Protein AF-A0A7Y0GYQ5-F1 (afdb_monomer)

Foldseek 3Di:
DPWDADPNDTDDPVPDDPVRVVVVVVVVVVVVVVVVVVVVVVVVVVVVVVVVVVVVVVDPPPDDDDDDDDDDDDDDDD

Mean predicted aligned error: 11.97 Å

Radius of gyration: 25.39 Å; Cα contacts (8 Å, |Δi|>4): 20; chains: 1; bounding box: 54×31×71 Å

Structure (mmCIF, N/CA/C/O backbone):
data_AF-A0A7Y0GYQ5-F1
#
_entry.id   AF-A0A7Y0GYQ5-F1
#
loop_
_atom_site.group_PDB
_atom_site.id
_atom_site.type_symbol
_atom_site.label_atom_id
_atom_site.label_alt_id
_atom_site.label_comp_id
_atom_site.label_asym_id
_atom_site.label_entity_id
_atom_site.label_seq_id
_atom_site.pdbx_PDB_ins_code
_atom_site.Cartn_x
_atom_site.Cartn_y
_atom_site.Cartn_z
_atom_site.occupancy
_atom_site.B_iso_or_equiv
_atom_site.auth_seq_id
_atom_site.auth_comp_id
_atom_site.auth_asym_id
_atom_site.auth_atom_id
_atom_site.pdbx_PDB_model_num
ATOM 1 N N . MET A 1 1 ? -28.109 6.253 13.575 1.00 60.56 1 MET A N 1
ATOM 2 C CA . MET A 1 1 ? -27.846 4.849 13.228 1.00 60.56 1 MET A CA 1
ATOM 3 C C . MET A 1 1 ? -27.007 4.788 11.957 1.00 60.56 1 MET A C 1
ATOM 5 O O . MET A 1 1 ? -27.489 4.411 10.891 1.00 60.56 1 MET A O 1
ATOM 9 N N . THR A 1 2 ? -25.753 5.225 12.043 1.00 77.25 2 THR A N 1
ATOM 10 C CA . THR A 1 2 ? -24.772 4.955 10.984 1.00 77.25 2 THR A CA 1
ATOM 11 C C . THR A 1 2 ? -24.239 3.557 11.258 1.00 77.25 2 THR A C 1
ATOM 13 O O . THR A 1 2 ? -23.498 3.381 12.214 1.00 77.25 2 THR A O 1
ATOM 16 N N . THR A 1 3 ? -24.639 2.541 10.501 1.00 80.94 3 THR A N 1
ATOM 17 C CA . THR A 1 3 ? -24.122 1.184 10.714 1.00 80.94 3 THR A CA 1
ATOM 18 C C . THR A 1 3 ? -22.759 1.022 10.049 1.00 80.94 3 THR A C 1
ATOM 20 O O . THR A 1 3 ? -22.543 1.455 8.917 1.00 80.94 3 THR A O 1
ATOM 23 N N . ILE A 1 4 ? -21.814 0.425 10.771 1.00 83.25 4 ILE A N 1
ATOM 24 C CA . ILE A 1 4 ? -20.475 0.101 10.282 1.00 83.25 4 ILE A CA 1
ATOM 25 C C . ILE A 1 4 ? -20.237 -1.395 10.414 1.00 83.25 4 ILE A C 1
ATOM 27 O O . ILE A 1 4 ? -20.605 -2.019 11.408 1.00 83.25 4 ILE A O 1
ATOM 31 N N . THR A 1 5 ? -19.617 -1.980 9.398 1.00 83.00 5 THR A N 1
ATOM 32 C CA . THR A 1 5 ? -19.304 -3.405 9.388 1.00 83.00 5 THR A CA 1
ATOM 33 C C . THR A 1 5 ? -17.859 -3.604 9.824 1.00 83.00 5 THR A C 1
ATOM 35 O O . THR A 1 5 ? -16.944 -3.113 9.167 1.00 83.00 5 THR A O 1
ATOM 38 N N . ILE A 1 6 ? -17.656 -4.330 10.922 1.00 81.56 6 ILE A N 1
ATOM 39 C CA . ILE A 1 6 ? -16.334 -4.703 11.442 1.00 81.56 6 ILE A CA 1
ATOM 40 C C . ILE A 1 6 ? -16.297 -6.233 11.480 1.00 81.56 6 ILE A C 1
ATOM 42 O O . ILE A 1 6 ? -17.199 -6.851 12.045 1.00 81.56 6 ILE A O 1
ATOM 46 N N . ASP A 1 7 ? -15.313 -6.853 10.823 1.00 78.44 7 ASP A N 1
ATOM 47 C CA . ASP A 1 7 ? -15.177 -8.320 10.724 1.00 78.44 7 ASP A CA 1
ATOM 48 C C . ASP A 1 7 ? -16.456 -9.050 10.256 1.00 78.44 7 ASP A C 1
ATOM 50 O O . ASP A 1 7 ? -16.797 -10.140 10.719 1.00 78.44 7 ASP A O 1
ATOM 54 N N . GLY A 1 8 ? -17.207 -8.431 9.339 1.00 81.06 8 GLY A N 1
ATOM 55 C CA . GLY A 1 8 ? -18.442 -9.001 8.786 1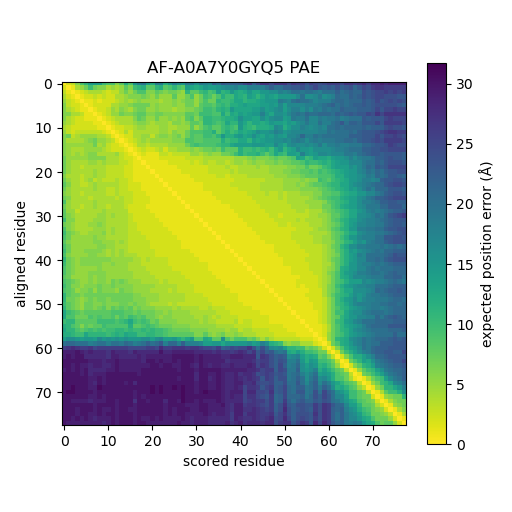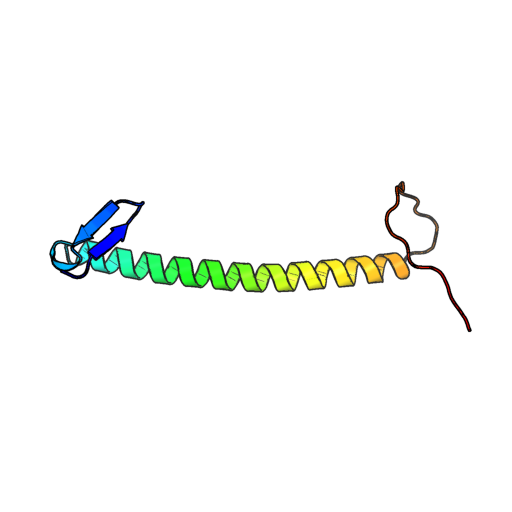.00 81.06 8 GLY A CA 1
ATOM 56 C C . GLY A 1 8 ? -19.661 -8.933 9.713 1.00 81.06 8 GLY A C 1
ATOM 57 O O . GLY A 1 8 ? -20.707 -9.482 9.369 1.00 81.06 8 GLY A O 1
ATOM 58 N N . LYS A 1 9 ? -19.560 -8.257 10.863 1.00 84.12 9 LYS A N 1
ATOM 59 C CA . LYS A 1 9 ? -20.693 -7.963 11.750 1.00 84.12 9 LYS A CA 1
ATOM 60 C C . LYS A 1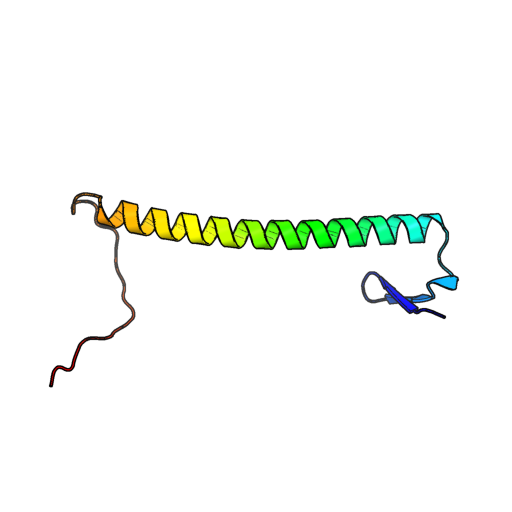 9 ? -21.063 -6.490 11.660 1.00 84.12 9 LYS A C 1
ATOM 62 O O . LYS A 1 9 ? -20.187 -5.629 11.658 1.00 84.12 9 LYS A O 1
ATOM 67 N N . GLU A 1 10 ? -22.358 -6.205 11.593 1.00 86.81 10 GLU A N 1
ATOM 68 C CA . GLU A 1 10 ? -22.867 -4.838 11.660 1.00 86.81 10 GLU A CA 1
ATOM 69 C C . GLU A 1 10 ?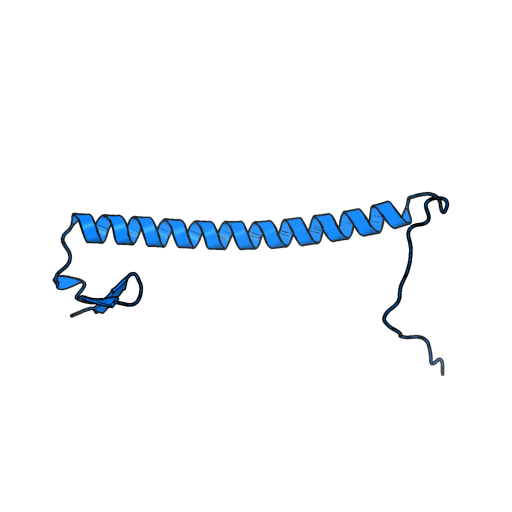 -22.912 -4.349 13.107 1.00 86.81 10 GLU A C 1
ATOM 71 O O . GLU A 1 10 ? -23.459 -5.006 13.993 1.00 86.81 10 GLU A O 1
ATOM 76 N N . TYR A 1 11 ? -22.353 -3.165 13.317 1.00 84.44 11 TYR A N 1
ATOM 77 C CA . TYR A 1 11 ? -22.406 -2.421 14.562 1.00 84.44 11 TYR A CA 1
ATOM 78 C C . TYR A 1 11 ? -23.028 -1.062 14.285 1.00 84.44 11 TYR A C 1
ATOM 80 O O . TYR A 1 11 ? -22.767 -0.451 13.250 1.00 84.44 11 TYR A O 1
ATOM 88 N N . ASP A 1 12 ? -23.832 -0.556 15.211 1.00 87.38 12 ASP A N 1
ATOM 89 C CA . ASP A 1 12 ? -24.253 0.836 15.138 1.00 87.38 12 ASP A CA 1
ATOM 90 C C . ASP A 1 12 ? -23.091 1.718 15.603 1.00 87.38 12 ASP A C 1
ATOM 92 O O . ASP A 1 12 ? -22.639 1.591 16.746 1.00 87.38 12 ASP A O 1
ATOM 96 N N . ALA A 1 13 ? -22.603 2.603 14.731 1.00 79.56 13 ALA A N 1
ATOM 97 C CA . ALA A 1 13 ? -21.541 3.554 15.047 1.00 79.56 13 ALA A CA 1
ATOM 98 C C . ALA A 1 13 ? -21.866 4.333 16.320 1.00 79.56 13 ALA A C 1
ATOM 100 O O . ALA A 1 13 ? -20.966 4.580 17.119 1.00 79.56 13 ALA A O 1
ATOM 101 N N . ASP A 1 14 ? -23.146 4.650 16.539 1.00 83.44 14 ASP A N 1
ATOM 102 C CA . ASP A 1 14 ? -23.628 5.409 17.691 1.00 83.44 14 ASP A CA 1
ATOM 103 C C . ASP A 1 14 ? -23.485 4.644 19.021 1.00 83.44 14 ASP A C 1
ATOM 105 O O . ASP A 1 14 ? -23.426 5.263 20.081 1.00 83.44 14 ASP A O 1
ATOM 109 N N . THR A 1 15 ? -23.332 3.317 18.969 1.00 86.88 15 THR A N 1
ATOM 110 C CA . THR A 1 15 ? -23.172 2.438 20.144 1.00 86.88 15 THR A CA 1
ATOM 111 C C . THR A 1 15 ? -21.719 2.119 20.499 1.00 86.88 15 THR A C 1
ATOM 113 O O . THR A 1 15 ? -21.458 1.529 21.549 1.00 86.88 15 THR A O 1
ATOM 116 N N . LEU A 1 16 ? -20.761 2.501 19.649 1.00 85.56 16 LEU A N 1
ATOM 117 C CA . LEU A 1 16 ? -19.336 2.289 19.908 1.00 85.56 16 LEU A CA 1
ATOM 118 C C . LEU A 1 16 ? -18.788 3.319 20.895 1.00 85.56 16 LEU A C 1
ATOM 120 O O . LEU A 1 16 ? -19.088 4.511 20.783 1.00 85.56 16 LEU A O 1
ATOM 124 N N . SER A 1 17 ? -17.926 2.852 21.804 1.00 91.00 17 SER A N 1
ATOM 125 C CA . SER A 1 17 ? -17.177 3.728 22.706 1.00 91.00 17 SER A CA 1
ATOM 126 C C . SER A 1 17 ? -16.225 4.639 21.930 1.00 91.00 17 SER A C 1
ATOM 128 O O . SER A 1 17 ? -15.826 4.334 20.798 1.00 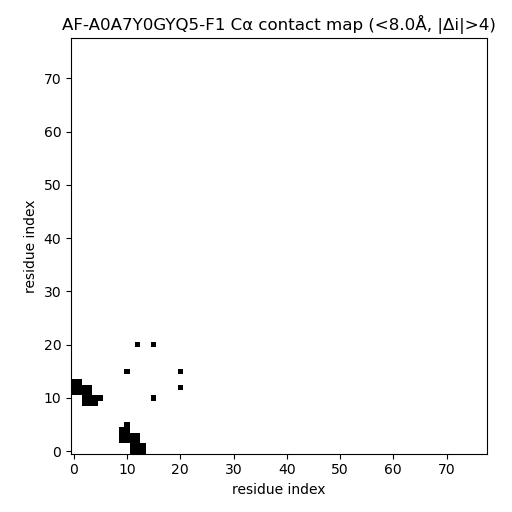91.00 17 SER A O 1
ATOM 130 N N . ASP A 1 18 ? -15.828 5.747 22.549 1.00 90.38 18 ASP A N 1
ATOM 131 C CA . ASP A 1 18 ? -14.902 6.704 21.941 1.00 90.38 18 ASP A CA 1
ATOM 132 C C . ASP A 1 18 ? -13.551 6.051 21.607 1.00 90.38 18 ASP A C 1
ATOM 134 O O . ASP A 1 18 ? -12.982 6.296 20.539 1.00 90.38 18 ASP A O 1
ATOM 138 N N . GLU A 1 19 ? -13.070 5.137 22.455 1.00 92.44 19 GLU A N 1
ATOM 139 C CA . GLU A 1 19 ? -11.844 4.374 22.207 1.00 92.44 19 GLU A CA 1
ATOM 140 C C . GLU A 1 19 ? -11.992 3.442 21.001 1.00 92.44 19 GLU A C 1
ATOM 142 O O . GLU A 1 19 ? -11.086 3.356 20.170 1.00 92.44 19 GLU A O 1
ATOM 147 N N . ALA A 1 20 ? -13.135 2.762 20.871 1.00 90.12 20 ALA A N 1
ATOM 148 C CA . ALA A 1 20 ? -13.384 1.863 19.749 1.00 90.12 20 ALA A CA 1
ATOM 149 C C . ALA A 1 20 ? -13.444 2.628 18.417 1.00 90.12 20 ALA A C 1
ATOM 151 O O . ALA A 1 20 ? -12.871 2.183 17.419 1.00 90.12 20 ALA A O 1
ATOM 152 N N . ARG A 1 21 ? -14.060 3.817 18.408 1.00 88.19 21 ARG A N 1
ATOM 153 C CA . ARG A 1 21 ? -14.058 4.718 17.243 1.00 88.19 21 ARG A CA 1
ATOM 154 C C . ARG A 1 21 ? -12.644 5.179 16.886 1.00 88.19 21 ARG A C 1
ATOM 156 O O . ARG A 1 21 ? -12.286 5.170 15.709 1.00 88.19 21 ARG A O 1
ATOM 163 N N . ALA A 1 22 ? -11.823 5.529 17.878 1.00 92.75 22 ALA A N 1
ATOM 164 C CA . ALA A 1 22 ? -10.434 5.929 17.649 1.00 92.75 22 ALA A CA 1
ATOM 165 C C . ALA A 1 22 ? -9.599 4.804 17.008 1.00 92.75 22 ALA A C 1
ATOM 167 O O . ALA A 1 22 ? -8.824 5.056 16.077 1.00 92.75 22 ALA A O 1
ATOM 168 N N . GLN A 1 23 ? -9.800 3.555 17.441 1.00 92.12 23 GLN A N 1
ATOM 169 C CA . GLN A 1 23 ? -9.087 2.424 16.839 1.00 92.12 23 GLN A CA 1
ATOM 170 C C . GLN A 1 23 ? -9.601 2.070 15.456 1.00 92.12 23 GLN A C 1
ATOM 172 O O . GLN A 1 23 ? -8.797 1.731 14.592 1.00 92.12 23 GLN A O 1
ATOM 177 N N . LEU A 1 24 ? -10.898 2.232 15.204 1.00 89.50 24 LEU A N 1
ATOM 178 C CA . LEU A 1 24 ? -11.448 2.067 13.865 1.00 89.50 24 LEU A CA 1
ATOM 179 C C . LEU A 1 24 ? -10.841 3.065 12.872 1.00 89.50 24 LEU A C 1
ATOM 181 O O . LEU A 1 24 ? -10.446 2.673 11.777 1.00 89.50 24 LEU A O 1
ATOM 185 N N . ILE A 1 25 ? -10.694 4.332 13.266 1.00 91.81 25 ILE A N 1
ATOM 186 C CA . ILE A 1 25 ? -10.026 5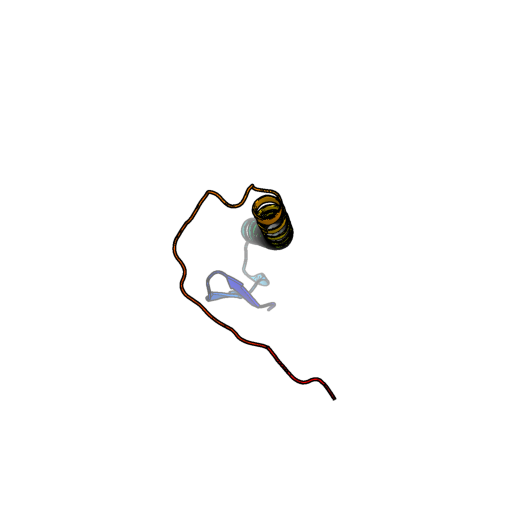.344 12.434 1.00 91.81 25 ILE A CA 1
ATOM 187 C C . ILE A 1 25 ? -8.567 4.946 12.182 1.00 91.81 25 ILE A C 1
ATOM 189 O O . ILE A 1 25 ? -8.092 4.998 11.047 1.00 91.81 25 ILE A O 1
ATOM 193 N N . SER A 1 26 ? -7.856 4.512 13.225 1.00 94.56 26 SER A N 1
ATOM 194 C CA . SER A 1 26 ? -6.463 4.067 13.101 1.00 94.56 26 SER A CA 1
ATOM 195 C C . SER A 1 26 ? -6.322 2.868 12.154 1.00 94.56 26 SER A C 1
ATOM 197 O O . SER A 1 26 ? -5.388 2.830 11.346 1.00 94.56 26 SER A O 1
ATOM 199 N N . LEU A 1 27 ? -7.264 1.920 12.208 1.00 92.88 27 LEU A N 1
ATOM 200 C CA . LEU A 1 27 ? -7.337 0.770 11.305 1.00 92.88 27 LEU A CA 1
ATOM 201 C C . LEU A 1 27 ? -7.536 1.226 9.854 1.00 92.88 27 LEU A C 1
ATOM 203 O O . LEU A 1 27 ? -6.718 0.899 9.001 1.00 92.88 27 LEU A O 1
ATOM 207 N N . GLN A 1 28 ? -8.537 2.071 9.593 1.00 91.69 28 GLN A N 1
ATOM 208 C CA . GLN A 1 28 ? -8.830 2.589 8.250 1.00 91.69 28 GLN A CA 1
ATOM 209 C C . GLN A 1 28 ? -7.638 3.329 7.631 1.00 91.69 28 GLN A C 1
ATOM 211 O O . GLN A 1 28 ? -7.316 3.141 6.457 1.00 91.69 28 GLN A O 1
ATOM 216 N N . VAL A 1 29 ? -6.947 4.154 8.423 1.00 96.31 29 VAL A N 1
ATOM 217 C CA . VAL A 1 29 ? -5.730 4.847 7.974 1.00 96.31 29 VAL A CA 1
ATOM 218 C C . VAL A 1 29 ? -4.618 3.847 7.653 1.00 96.31 29 VAL A C 1
ATOM 220 O O . VAL A 1 29 ? -3.883 4.030 6.681 1.00 96.31 29 VAL A O 1
ATOM 223 N N . THR A 1 30 ? -4.484 2.792 8.453 1.00 97.06 30 THR A N 1
ATOM 224 C CA . THR A 1 30 ? -3.480 1.745 8.236 1.00 97.06 30 THR A CA 1
ATOM 225 C C . THR A 1 30 ? -3.777 0.962 6.959 1.00 97.06 30 THR A C 1
ATOM 227 O O . THR A 1 30 ? -2.882 0.803 6.129 1.00 97.06 30 THR A O 1
ATOM 230 N N . ASP A 1 31 ? -5.030 0.574 6.738 1.00 95.31 31 ASP A N 1
ATOM 231 C CA . ASP A 1 31 ? -5.466 -0.125 5.527 1.00 95.31 31 ASP A CA 1
ATOM 232 C C . ASP A 1 31 ? -5.231 0.717 4.271 1.00 95.31 31 ASP A C 1
ATOM 234 O O . ASP A 1 31 ? -4.706 0.222 3.269 1.00 95.31 31 ASP A O 1
ATOM 238 N N . GLN A 1 32 ? -5.522 2.020 4.338 1.00 97.12 32 GLN A N 1
ATOM 239 C CA . GLN A 1 32 ? -5.256 2.936 3.232 1.00 97.12 32 GLN A CA 1
ATOM 240 C C . GLN A 1 32 ? -3.762 2.996 2.878 1.00 97.12 32 GLN A C 1
ATOM 242 O O . GLN A 1 32 ? -3.410 2.993 1.694 1.00 97.12 32 GLN A O 1
ATOM 247 N N . LYS A 1 33 ? -2.879 3.012 3.885 1.00 98.31 33 LYS A N 1
ATOM 248 C CA . LYS A 1 33 ? -1.422 2.983 3.678 1.00 98.31 33 LYS A CA 1
ATOM 249 C C . LYS A 1 33 ? -0.945 1.648 3.115 1.00 98.31 33 LYS A C 1
ATOM 251 O O . LYS A 1 33 ? -0.084 1.628 2.238 1.00 98.31 33 LYS A O 1
ATOM 256 N N . ILE A 1 34 ? -1.506 0.533 3.584 1.00 98.25 34 ILE A N 1
ATOM 257 C CA . ILE A 1 34 ? -1.201 -0.797 3.041 1.00 98.25 34 ILE A CA 1
ATOM 258 C C . ILE A 1 34 ? -1.546 -0.842 1.550 1.00 98.25 34 ILE A C 1
ATOM 260 O O . ILE A 1 34 ? -0.714 -1.273 0.749 1.00 98.25 34 ILE A O 1
ATOM 264 N N . ALA A 1 35 ? -2.726 -0.350 1.164 1.00 97.94 35 ALA A N 1
ATOM 265 C CA . ALA A 1 35 ? -3.141 -0.296 -0.236 1.00 97.94 35 ALA A CA 1
ATOM 266 C C . ALA A 1 35 ? -2.192 0.567 -1.090 1.00 97.94 35 ALA A C 1
ATOM 268 O O . ALA A 1 35 ? -1.798 0.163 -2.187 1.00 97.94 35 ALA A O 1
ATOM 269 N N . GLU A 1 36 ? -1.762 1.723 -0.576 1.00 98.25 36 GLU A N 1
ATOM 270 C CA . GLU A 1 36 ? -0.786 2.584 -1.255 1.00 98.25 36 GLU A CA 1
ATOM 271 C C . GLU A 1 36 ? 0.562 1.872 -1.461 1.00 98.25 36 GLU A C 1
ATOM 273 O O . GLU A 1 36 ? 1.115 1.867 -2.565 1.00 98.25 36 GLU A O 1
ATOM 278 N N . HIS A 1 37 ? 1.080 1.207 -0.428 1.00 98.38 37 HIS A N 1
ATOM 279 C CA . HIS A 1 37 ? 2.330 0.455 -0.529 1.00 98.38 37 HIS A CA 1
ATOM 280 C C . HIS A 1 37 ? 2.231 -0.730 -1.492 1.00 98.38 37 HIS A C 1
ATOM 282 O O . HIS A 1 37 ? 3.185 -1.003 -2.224 1.00 98.38 37 HIS A O 1
ATOM 288 N N . GLN A 1 38 ? 1.088 -1.415 -1.550 1.00 98.31 38 GLN A N 1
ATOM 289 C CA . GLN A 1 38 ? 0.854 -2.469 -2.540 1.00 98.31 38 GLN A CA 1
ATOM 290 C C . GLN A 1 38 ? 0.892 -1.918 -3.971 1.00 98.31 38 GLN A C 1
ATOM 292 O O . GLN A 1 38 ? 1.508 -2.534 -4.846 1.00 98.31 38 GLN A O 1
ATOM 297 N N . ALA A 1 39 ? 0.318 -0.735 -4.206 1.00 98.31 39 ALA A N 1
ATOM 298 C CA . ALA A 1 39 ? 0.395 -0.071 -5.506 1.00 98.31 39 ALA A CA 1
ATOM 299 C C . ALA A 1 39 ? 1.848 0.268 -5.884 1.00 98.31 39 ALA A C 1
ATOM 301 O O . ALA A 1 39 ? 2.290 -0.032 -6.995 1.00 98.31 39 ALA A O 1
ATOM 302 N N . GLN A 1 40 ? 2.627 0.814 -4.945 1.00 98.44 40 GLN A N 1
ATOM 303 C CA . GLN A 1 40 ? 4.057 1.073 -5.154 1.00 98.44 40 GLN A CA 1
ATOM 304 C C . GLN A 1 40 ? 4.830 -0.220 -5.446 1.00 98.44 40 GLN A C 1
ATOM 306 O O . GLN A 1 40 ? 5.634 -0.271 -6.378 1.00 98.44 40 GLN A O 1
ATOM 311 N N . MET A 1 41 ? 4.559 -1.295 -4.703 1.00 98.56 41 MET A N 1
ATOM 312 C CA . MET A 1 41 ? 5.170 -2.604 -4.942 1.00 98.56 41 MET A CA 1
ATOM 313 C C . MET A 1 41 ? 4.893 -3.132 -6.349 1.00 98.56 41 MET A C 1
ATOM 315 O O . MET A 1 41 ? 5.820 -3.628 -6.990 1.00 98.56 41 MET A O 1
ATOM 319 N N . ALA A 1 42 ? 3.676 -2.975 -6.870 1.00 98.19 42 ALA A N 1
ATOM 320 C CA . ALA A 1 42 ? 3.348 -3.376 -8.239 1.00 98.19 42 ALA A CA 1
ATOM 321 C C . ALA A 1 42 ? 4.173 -2.605 -9.292 1.00 98.19 42 ALA A C 1
ATOM 323 O O . ALA A 1 42 ? 4.650 -3.191 -10.273 1.00 98.19 42 ALA A O 1
ATOM 324 N N . ILE A 1 43 ? 4.413 -1.308 -9.067 1.00 98.38 43 ILE A N 1
ATOM 325 C CA . ILE A 1 43 ? 5.288 -0.490 -9.923 1.00 98.38 43 ILE A CA 1
ATOM 326 C C . ILE A 1 43 ? 6.717 -1.044 -9.897 1.00 98.38 43 ILE A C 1
ATOM 328 O O . ILE A 1 43 ? 7.302 -1.306 -10.952 1.00 98.38 43 ILE A O 1
ATOM 332 N N . TYR A 1 44 ? 7.269 -1.296 -8.708 1.00 98.56 44 TYR A N 1
ATOM 333 C CA . TYR A 1 44 ? 8.624 -1.836 -8.571 1.00 98.56 44 TYR A CA 1
ATOM 334 C C . TYR A 1 44 ? 8.771 -3.236 -9.175 1.00 98.56 44 TYR A C 1
ATOM 336 O O . TYR A 1 44 ? 9.788 -3.532 -9.804 1.00 98.56 44 TYR A O 1
ATOM 344 N N . GLN A 1 45 ? 7.758 -4.093 -9.042 1.00 98.50 45 GLN A N 1
ATOM 345 C CA . GLN A 1 45 ? 7.740 -5.411 -9.681 1.00 98.50 45 GLN A CA 1
ATOM 346 C C . GLN A 1 45 ? 7.783 -5.297 -11.209 1.00 98.50 45 GLN A C 1
ATOM 348 O O . GLN A 1 45 ? 8.530 -6.033 -11.859 1.00 98.50 45 GLN A O 1
ATOM 353 N N . THR A 1 46 ? 7.047 -4.339 -11.777 1.00 98.00 46 THR A N 1
ATOM 354 C CA . THR A 1 46 ? 7.060 -4.057 -13.219 1.00 98.00 46 THR A CA 1
ATOM 355 C C . THR A 1 46 ? 8.435 -3.573 -13.675 1.00 98.00 46 THR A C 1
ATOM 357 O O . THR A 1 46 ? 8.988 -4.115 -14.634 1.00 98.00 46 THR A O 1
ATOM 360 N N . ALA A 1 47 ? 9.027 -2.615 -12.957 1.00 97.75 47 ALA A N 1
ATOM 361 C CA . ALA A 1 47 ? 10.369 -2.113 -13.250 1.00 97.75 47 ALA A CA 1
ATOM 362 C C . ALA A 1 47 ? 11.420 -3.233 -13.173 1.00 97.75 47 ALA A C 1
ATOM 364 O O . ALA A 1 47 ? 12.202 -3.421 -14.103 1.00 97.75 47 ALA A O 1
ATOM 365 N N . ARG A 1 48 ? 11.378 -4.058 -12.119 1.00 98.12 48 ARG A N 1
ATOM 366 C CA . ARG A 1 48 ? 12.258 -5.225 -11.968 1.00 98.12 48 ARG A CA 1
ATOM 367 C C . ARG A 1 48 ? 12.122 -6.197 -13.138 1.00 98.12 48 ARG A C 1
ATOM 369 O O . ARG A 1 48 ? 13.130 -6.704 -13.623 1.00 98.12 48 ARG A O 1
ATOM 376 N N . ALA A 1 49 ? 10.897 -6.475 -13.585 1.00 97.19 49 ALA A N 1
ATOM 377 C CA . ALA A 1 49 ? 10.662 -7.353 -14.726 1.00 97.19 49 ALA A CA 1
ATOM 3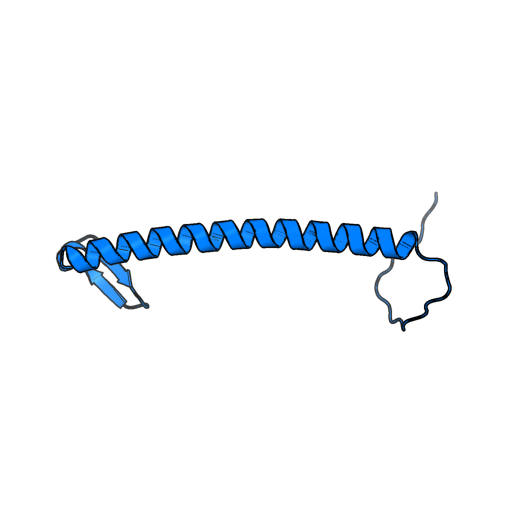78 C C . ALA A 1 49 ? 11.236 -6.765 -16.026 1.00 97.19 49 ALA A C 1
ATOM 380 O O . ALA A 1 49 ? 11.834 -7.505 -16.807 1.00 97.19 49 ALA A O 1
ATOM 381 N N . ALA A 1 50 ? 11.094 -5.455 -16.245 1.00 97.25 50 ALA A N 1
ATOM 382 C CA . ALA A 1 50 ? 11.686 -4.766 -17.390 1.00 97.25 50 ALA A CA 1
ATOM 383 C C . ALA A 1 50 ? 13.220 -4.854 -17.370 1.00 97.25 50 ALA A C 1
ATOM 385 O O . ALA A 1 50 ? 13.812 -5.337 -18.334 1.0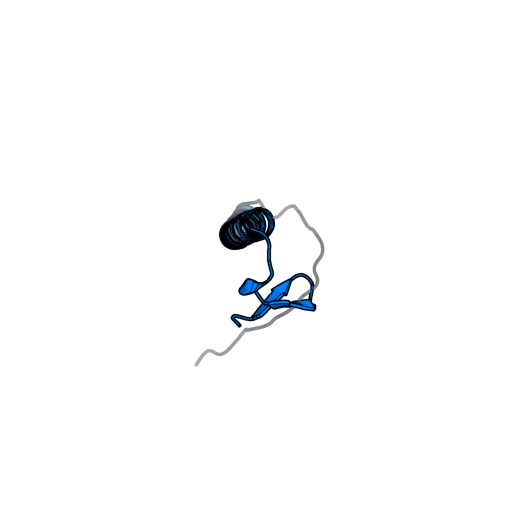0 97.25 50 ALA A O 1
ATOM 386 N N . TYR A 1 51 ? 13.852 -4.507 -16.244 1.00 97.19 51 TYR A N 1
ATOM 387 C CA . TYR A 1 51 ? 15.308 -4.590 -16.094 1.00 97.19 51 TYR A CA 1
ATOM 388 C C . TYR A 1 51 ? 15.832 -6.022 -16.226 1.00 97.19 51 TYR A C 1
ATOM 390 O O . TYR A 1 51 ? 16.865 -6.242 -16.848 1.00 97.19 51 TYR A O 1
ATOM 398 N N . GLY A 1 52 ? 15.107 -7.017 -15.705 1.00 95.88 52 GLY A N 1
ATOM 399 C CA . GLY A 1 52 ? 15.473 -8.423 -15.872 1.00 95.88 52 GLY A CA 1
ATOM 400 C C . GLY A 1 52 ? 15.473 -8.866 -17.338 1.00 95.88 52 GLY A C 1
ATOM 401 O O . GLY A 1 52 ? 16.383 -9.570 -17.766 1.00 95.88 52 GLY A O 1
ATOM 402 N N . ARG A 1 53 ? 14.485 -8.425 -18.127 1.00 95.00 53 ARG A N 1
ATOM 403 C CA . ARG A 1 53 ? 14.420 -8.711 -19.571 1.00 95.00 53 ARG A CA 1
ATOM 404 C C . ARG A 1 53 ? 15.558 -8.043 -20.336 1.00 95.00 53 ARG A C 1
ATOM 406 O O . ARG A 1 53 ? 16.153 -8.679 -21.199 1.00 95.00 53 ARG A O 1
ATOM 413 N N . GLU A 1 54 ? 15.854 -6.787 -20.019 1.00 95.31 54 GLU A N 1
ATOM 414 C CA . GLU A 1 54 ? 16.949 -6.045 -20.647 1.00 95.31 54 GLU A CA 1
ATOM 415 C C . GLU A 1 54 ? 18.306 -6.678 -20.324 1.00 95.31 54 GLU A C 1
ATOM 417 O O . GLU A 1 54 ? 19.100 -6.926 -21.228 1.00 95.31 54 GLU A O 1
ATOM 422 N N . LEU A 1 55 ? 18.531 -7.049 -19.061 1.00 93.06 55 LEU A N 1
ATOM 423 C CA . LEU A 1 55 ? 19.741 -7.749 -18.642 1.00 93.06 55 LEU A CA 1
ATOM 424 C C . LEU A 1 55 ? 19.938 -9.052 -19.429 1.00 93.06 55 LEU A C 1
ATOM 426 O O . LEU A 1 55 ? 21.029 -9.292 -19.940 1.00 93.06 55 LEU A O 1
ATOM 430 N N . LEU A 1 56 ? 18.885 -9.867 -19.576 1.00 93.06 56 LEU A N 1
ATOM 431 C CA . LEU A 1 56 ? 18.923 -11.101 -20.373 1.00 93.06 56 LEU A CA 1
ATOM 432 C C . LEU A 1 56 ? 19.281 -10.856 -21.844 1.00 93.06 56 LEU A C 1
ATOM 434 O O . LEU A 1 56 ? 19.939 -11.701 -22.442 1.00 93.06 56 LEU A O 1
ATOM 438 N N . ALA A 1 57 ? 18.884 -9.720 -22.419 1.00 91.69 57 ALA A N 1
ATOM 439 C CA . ALA A 1 57 ? 19.233 -9.360 -23.793 1.00 91.69 57 ALA A CA 1
ATOM 440 C C . ALA A 1 57 ? 20.701 -8.919 -23.952 1.00 91.69 57 ALA A C 1
ATOM 442 O O . ALA A 1 57 ? 21.254 -9.030 -25.045 1.00 91.69 57 ALA A O 1
ATOM 443 N N . LEU A 1 58 ? 21.321 -8.414 -22.881 1.00 89.94 58 LEU A N 1
ATOM 444 C CA . LEU A 1 58 ? 22.721 -7.975 -22.856 1.00 89.94 58 LEU A CA 1
ATOM 445 C C . LEU A 1 58 ? 23.700 -9.099 -22.486 1.00 89.94 58 LEU A C 1
ATOM 447 O O . LEU A 1 58 ? 24.901 -8.975 -22.729 1.00 89.94 58 LEU A O 1
ATOM 451 N N . LEU A 1 59 ? 23.207 -10.182 -21.883 1.00 89.25 59 LEU A N 1
ATOM 452 C CA . LEU A 1 59 ? 24.014 -11.349 -21.550 1.00 89.25 59 LEU A CA 1
ATOM 453 C C . LEU A 1 59 ? 24.448 -12.083 -22.836 1.00 89.25 59 LEU A C 1
ATOM 455 O O . LEU A 1 59 ? 23.635 -12.273 -23.744 1.00 89.25 59 LEU A O 1
ATOM 459 N N . PRO A 1 60 ? 25.719 -12.516 -22.937 1.00 82.88 60 PRO A N 1
ATOM 460 C CA . PRO A 1 60 ? 26.176 -13.318 -24.063 1.00 82.88 60 PRO A CA 1
ATOM 461 C C . PRO A 1 60 ? 25.368 -14.617 -24.141 1.00 82.88 60 PRO A C 1
ATOM 463 O O . PRO A 1 60 ? 24.981 -15.186 -23.119 1.00 82.88 60 PRO A O 1
ATOM 466 N N . ALA A 1 61 ? 25.121 -15.086 -25.364 1.00 65.88 61 ALA A N 1
ATOM 467 C CA . ALA A 1 61 ? 24.300 -16.255 -25.664 1.00 65.88 61 ALA A CA 1
ATOM 468 C C . ALA A 1 61 ? 24.975 -17.587 -25.272 1.00 65.88 61 ALA A C 1
ATOM 470 O O . ALA A 1 61 ? 25.056 -18.497 -26.081 1.00 65.88 61 ALA A O 1
ATOM 471 N N . GLU A 1 62 ? 25.453 -17.720 -24.037 1.00 58.22 62 GLU A N 1
ATOM 472 C CA . GLU A 1 62 ? 25.903 -18.983 -23.446 1.00 58.22 62 GLU A CA 1
ATOM 473 C C . GLU A 1 62 ? 25.488 -19.067 -21.973 1.00 58.22 62 GLU A C 1
ATOM 475 O O . GLU A 1 62 ? 26.285 -19.247 -21.060 1.00 58.22 62 GLU A O 1
ATOM 480 N N . ALA A 1 63 ? 24.183 -18.974 -21.740 1.00 53.38 63 ALA A N 1
ATOM 481 C CA . ALA A 1 63 ? 23.554 -19.600 -20.588 1.00 53.38 63 ALA A CA 1
ATOM 482 C C . ALA A 1 63 ? 22.177 -20.092 -21.032 1.00 53.38 63 ALA A C 1
ATOM 484 O O . ALA A 1 63 ? 21.227 -19.324 -21.134 1.00 53.38 63 ALA A O 1
ATOM 485 N N . LYS A 1 64 ? 22.082 -21.382 -21.360 1.00 53.69 64 LYS A N 1
ATOM 486 C CA . LYS A 1 64 ? 20.811 -22.070 -21.604 1.00 53.69 64 LYS A CA 1
ATOM 487 C C . LYS A 1 64 ? 20.110 -22.294 -20.258 1.00 53.69 64 LYS A C 1
ATOM 489 O O . LYS A 1 64 ? 20.685 -22.964 -19.401 1.00 53.69 64 LYS A O 1
ATOM 494 N N . PRO A 1 65 ? 18.852 -21.860 -20.096 1.00 49.19 65 PRO A N 1
ATOM 495 C CA . PRO A 1 65 ? 17.875 -22.686 -19.395 1.00 49.19 65 PRO A CA 1
ATOM 496 C C . PRO A 1 65 ? 16.637 -22.942 -20.264 1.00 49.19 65 PRO A C 1
ATOM 498 O O . PRO A 1 65 ? 16.343 -22.222 -21.212 1.00 49.19 65 PRO A O 1
ATOM 501 N N . ALA A 1 66 ? 15.970 -24.049 -19.955 1.00 55.34 66 ALA A N 1
ATOM 502 C CA . ALA A 1 66 ? 14.943 -24.707 -20.747 1.00 55.34 66 ALA A CA 1
ATOM 503 C C . ALA A 1 66 ? 13.736 -23.829 -21.131 1.00 55.34 66 ALA A C 1
ATOM 505 O O . ALA A 1 66 ? 13.153 -23.131 -20.307 1.00 55.34 66 ALA A O 1
ATOM 506 N N . GLU A 1 67 ? 13.325 -23.970 -22.390 1.00 43.75 67 GLU A N 1
ATOM 507 C CA . GLU A 1 67 ? 11.978 -23.668 -22.883 1.00 43.75 67 GLU A CA 1
ATOM 508 C C . GLU A 1 67 ? 10.959 -24.682 -22.304 1.00 43.75 67 GLU A C 1
ATOM 510 O O . GLU A 1 67 ? 11.345 -25.820 -22.011 1.00 43.75 67 GLU A O 1
ATOM 515 N N . PRO A 1 68 ? 9.670 -24.308 -22.145 1.00 49.53 68 PRO A N 1
ATOM 516 C CA . PRO A 1 68 ? 8.794 -24.281 -23.320 1.00 49.53 68 PRO A CA 1
ATOM 517 C C . PRO A 1 68 ? 7.859 -23.059 -23.453 1.00 49.53 68 PRO A C 1
ATOM 519 O O . PRO A 1 68 ? 7.188 -22.646 -22.514 1.00 49.53 68 PRO A O 1
ATOM 522 N N . ALA A 1 69 ? 7.825 -22.548 -24.690 1.00 54.44 69 ALA A N 1
ATOM 523 C CA . ALA A 1 69 ? 6.709 -22.058 -25.514 1.00 54.44 69 ALA A CA 1
ATOM 524 C C . ALA A 1 69 ? 5.417 -21.465 -24.898 1.00 54.44 69 ALA A C 1
ATOM 526 O O . ALA A 1 69 ? 4.697 -22.114 -24.146 1.00 54.44 69 ALA A O 1
ATOM 527 N N . THR A 1 70 ? 5.041 -20.283 -25.416 1.00 44.81 70 THR A N 1
ATOM 528 C CA . THR A 1 70 ? 3.726 -19.831 -25.973 1.00 44.81 70 THR A CA 1
ATOM 529 C C . THR A 1 70 ? 3.784 -18.289 -26.016 1.00 44.81 70 THR A C 1
ATOM 531 O O . THR A 1 70 ? 4.250 -17.677 -25.068 1.00 44.81 70 THR A O 1
ATOM 534 N N . THR A 1 71 ? 3.472 -17.501 -27.047 1.00 42.50 71 THR A N 1
ATOM 535 C CA . THR A 1 71 ? 2.636 -17.560 -28.258 1.00 42.50 71 THR A CA 1
ATOM 536 C C . THR A 1 71 ? 3.168 -16.408 -29.140 1.00 42.50 71 THR A C 1
ATOM 538 O O . THR A 1 71 ? 3.382 -15.308 -28.649 1.00 42.50 71 THR A O 1
ATOM 541 N N . GLY A 1 72 ? 3.585 -16.584 -30.393 1.00 50.66 72 GLY A N 1
ATOM 542 C CA . GLY A 1 72 ? 2.696 -16.794 -31.530 1.00 50.66 72 GLY A CA 1
ATOM 543 C C . GLY A 1 72 ? 2.198 -15.471 -32.135 1.00 50.66 72 GLY A C 1
ATOM 544 O O . GLY A 1 72 ? 1.033 -15.144 -31.971 1.00 50.66 72 GLY A O 1
ATOM 545 N N . LEU A 1 73 ? 3.038 -14.745 -32.891 1.00 46.72 73 LEU A N 1
ATOM 546 C CA . LEU A 1 73 ? 2.552 -13.921 -34.010 1.00 46.72 73 LEU A CA 1
ATOM 547 C C . LEU A 1 73 ? 3.655 -13.687 -35.059 1.00 46.72 73 LEU A C 1
ATOM 549 O O . LEU A 1 73 ? 4.441 -12.745 -34.991 1.00 46.72 73 LEU A O 1
ATOM 553 N N . LYS A 1 74 ? 3.715 -14.568 -36.062 1.00 48.72 74 LYS A N 1
ATOM 554 C CA . LYS A 1 74 ? 4.414 -14.320 -37.331 1.00 48.72 74 LYS A CA 1
ATOM 555 C C . LYS A 1 74 ? 3.386 -14.264 -38.466 1.00 48.72 74 LYS A C 1
ATOM 557 O O . LYS A 1 74 ? 2.583 -15.182 -38.588 1.00 48.72 74 LYS A O 1
ATOM 562 N N . LYS A 1 75 ? 3.589 -13.286 -39.367 1.00 49.97 75 LYS A N 1
ATOM 563 C CA . LYS A 1 75 ? 3.041 -13.120 -40.740 1.00 49.97 75 LYS A CA 1
ATOM 564 C C . LYS A 1 75 ? 1.636 -12.492 -40.792 1.00 49.97 75 LYS A C 1
ATOM 566 O O . LYS A 1 75 ? 0.758 -12.892 -40.052 1.00 49.97 75 LYS A O 1
ATOM 571 N N . LYS A 1 76 ? 1.347 -11.519 -41.662 1.00 44.03 76 LYS A N 1
ATOM 572 C CA . LYS A 1 76 ? 1.696 -11.385 -43.093 1.00 44.03 76 LYS A CA 1
ATOM 573 C C . LYS A 1 76 ? 1.834 -9.891 -43.457 1.00 44.03 76 LYS A C 1
ATOM 575 O O . LYS A 1 76 ? 0.930 -9.123 -43.168 1.00 44.03 76 LYS A O 1
ATOM 580 N N . LYS A 1 77 ? 2.985 -9.412 -43.947 1.00 46.81 77 LYS A N 1
A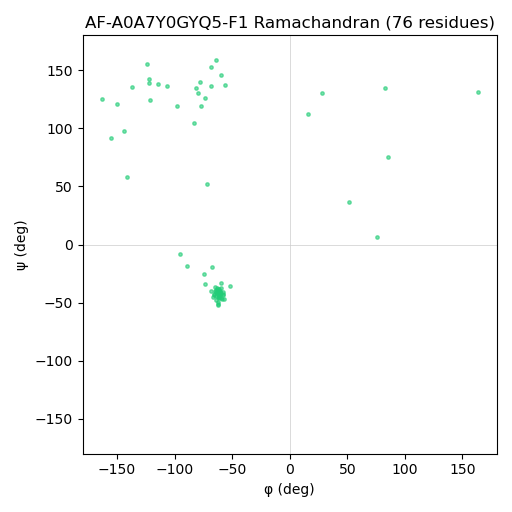TOM 581 C CA . LYS A 1 77 ? 3.260 -9.135 -45.379 1.00 46.81 77 LYS A CA 1
ATOM 582 C C . LYS A 1 77 ? 2.018 -9.076 -46.285 1.00 46.81 77 LYS A C 1
ATOM 584 O O . LYS A 1 77 ? 1.439 -10.120 -46.586 1.00 46.81 77 LYS A O 1
ATOM 589 N N . LYS A 1 78 ? 1.722 -7.888 -46.803 1.00 43.22 78 LYS A N 1
ATOM 590 C CA . LYS A 1 78 ? 1.297 -7.707 -48.190 1.00 43.22 78 LYS A CA 1
ATOM 591 C C . LYS A 1 78 ? 2.218 -6.670 -48.815 1.00 43.22 78 LYS A C 1
ATOM 593 O O . LYS A 1 78 ? 2.605 -5.750 -48.064 1.00 43.22 78 LYS A O 1
#

Solvent-accessible surface area (backbone atoms only — not comparable to full-atom values): 5046 Å² total; per-residue (Å²): 126,55,71,42,74,56,98,89,40,83,40,49,54,81,77,52,51,73,68,57,52,53,50,50,53,53,47,53,54,49,53,53,50,50,54,52,51,52,55,52,48,53,52,51,51,51,50,52,51,52,53,52,54,52,50,62,71,72,48,73,98,80,73,89,76,86,82,84,89,87,84,91,88,80,87,78,90,131

Secondary structure (DSSP, 8-state):
--EEEETTEEEEGGGS-HHHHHHHHHHHHHHHHHHHHHHHHHHHHHHHHHHHHHHHHHS-S-----------------

Sequence (78 aa):
MTTITIDGKEYDADTLSDEARAQLISLQVTDQKIAEHQAQMAIYQTARAAYGRELLALLPAEAKPAEPATTGLKKKKK

pLDDT: mean 81.77, std 18.76, range [42.5, 98.56]